Protein AF-A0A1S3ILN7-F1 (afdb_monomer)

Sequence (167 aa):
MTPIIHLKQGLVKQPWRFRKPVEYPQVTGSDHWRRKMRTLFRAFDINSDGYLTIEDVEMSARRSSEFMKLDDENTKIILDQRLTHWRDSISRDSTGWKTSKLSEGQFVENQLVNMNDNHFRESFFDTLCSRFQMMDLNGDGLISPDEHAAIFNIPTEHSKKIFDIIA

Nearest PDB structures (foldseek):
  2scp-assembly1_B  TM=8.272E-01  e=7.719E-05  Hediste diversicolor
  2hq8-assembly1_A  TM=7.968E-01  e=1.226E-04  Renilla muelleri
  4wri-assembly1_A  TM=6.632E-01  e=4.439E-04  Halichondria okadai
  4mn0-assembly1_A  TM=6.246E-01  e=7.817E-04  Beroe abyssicola
  5bpj-assembly1_A  TM=6.356E-01  e=2.687E-03  Beroe abyssicola

pLDDT: mean 83.95, std 14.69, range [32.62, 97.31]

Radius of gyration: 16.8 Å; Cα contacts (8 Å, |Δi|>4): 149; chains: 1; bounding box: 35×36×42 Å

InterPro domains:
  IPR002048 EF-hand domain [PF13202] (38-56)
  IPR002048 EF-hand domain [PF13202] (132-147)
  IPR002048 EF-hand domain [PS50222] (32-67)
  IPR002048 EF-hand domain [PS50222] (123-158)
  IPR011992 EF-hand domain pair [SSF47473] (30-154)
  IPR018247 EF-Hand 1, calcium-binding site [PS00018] (45-57)

Solvent-accessible surface area (backbone atoms only — not comparable to full-atom values): 9850 Å² total; per-residue (Å²): 134,82,86,80,84,79,77,91,71,98,66,82,90,68,80,81,85,70,80,55,60,68,78,49,81,72,74,82,69,46,72,70,55,47,51,54,43,52,54,51,45,57,52,51,23,68,83,65,80,66,43,43,39,66,63,26,50,50,51,49,32,51,53,25,23,64,73,70,66,52,54,74,67,59,36,49,52,49,36,54,52,48,53,47,46,36,68,76,71,57,31,41,46,82,86,66,49,83,45,77,66,36,42,62,70,55,49,47,51,25,49,50,55,47,68,55,32,66,70,47,23,69,47,42,64,60,53,50,52,54,50,50,57,71,40,25,80,86,69,81,83,55,73,49,44,62,39,52,12,37,72,51,74,46,60,47,71,62,33,42,57,54,50,73,73,74,112

Foldseek 3Di:
DDDDDDDDDPDDPPPPPDDFLLPDDADDLPPVLLVVLLLVQVLQPQVPPQKHALVSLLVLLVQLCVLVVHDPVLSVVLSVLSVVCCQPPQQQFCVGDGHRMGGSVRRSNNCSSQSRDPVSSNCVVVVVVSVQCSLPSVNPSDHDLSSVCSNSVHPSVVSVVVVVVVD

Secondary structure (DSSP, 8-state):
-PPPPPP----------PPPGGGSPPP---HHHHHHHHHHHHHH-SS-SSEEEHHHHHHHHHHHHHHHT--HHHHHHHHHHHHHHIIIIISB-TTS-B-SEEEHHHHHHHHHHHHH-HHHHHHHHHHHHHHHHHH-SS-SSS--HHHHHHHHT--HHHHHHHHHHH-

Structure (mmCIF, N/CA/C/O backbone):
data_AF-A0A1S3ILN7-F1
#
_entry.id   AF-A0A1S3ILN7-F1
#
loop_
_atom_site.group_PDB
_atom_site.id
_atom_site.type_symbol
_atom_site.label_atom_id
_atom_site.label_alt_id
_atom_site.label_comp_id
_atom_site.label_asym_id
_atom_site.label_entity_id
_atom_site.label_seq_id
_atom_site.pdbx_PDB_ins_code
_atom_site.Cartn_x
_atom_site.Cartn_y
_atom_site.Cartn_z
_atom_site.occupancy
_atom_site.B_iso_or_equiv
_atom_site.auth_seq_id
_atom_site.auth_comp_id
_atom_site.auth_asym_id
_atom_site.auth_atom_id
_atom_site.pdbx_PDB_model_num
ATOM 1 N N . MET A 1 1 ? 15.858 6.059 9.933 1.00 40.56 1 MET A N 1
ATOM 2 C CA . MET 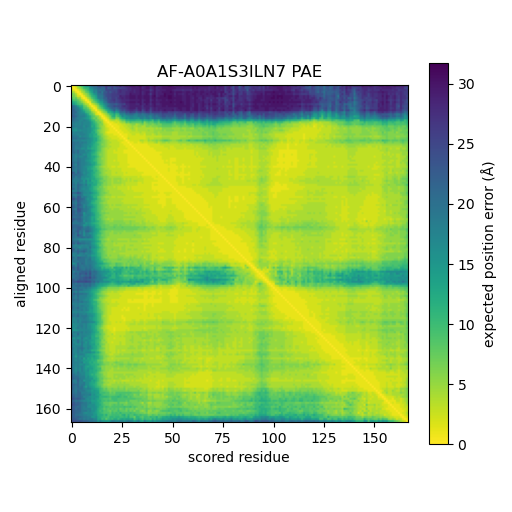A 1 1 ? 14.673 5.325 10.420 1.00 40.56 1 MET A CA 1
ATOM 3 C C . MET A 1 1 ? 14.845 5.086 11.906 1.00 40.56 1 MET A C 1
ATOM 5 O O . MET A 1 1 ? 15.919 4.658 12.312 1.00 40.56 1 MET A O 1
ATOM 9 N N . THR A 1 2 ? 13.843 5.440 12.703 1.00 32.62 2 THR A N 1
ATOM 10 C CA . THR A 1 2 ? 13.821 5.180 14.150 1.00 32.62 2 THR A CA 1
ATOM 11 C C . THR A 1 2 ? 13.593 3.679 14.380 1.00 32.62 2 THR A C 1
ATOM 13 O O . THR A 1 2 ? 12.817 3.093 13.624 1.00 32.62 2 THR A O 1
ATOM 16 N N . PRO A 1 3 ? 14.247 3.028 15.359 1.00 32.66 3 PRO A N 1
ATOM 17 C CA . PRO A 1 3 ? 14.102 1.589 15.558 1.00 32.66 3 PRO A CA 1
ATOM 18 C C . PRO A 1 3 ? 12.682 1.250 16.021 1.00 32.66 3 PRO A C 1
ATOM 20 O O . PRO A 1 3 ? 12.187 1.840 16.981 1.00 32.66 3 PRO A O 1
ATOM 23 N N . ILE A 1 4 ? 12.044 0.289 15.355 1.00 43.94 4 ILE A N 1
ATOM 24 C CA . ILE A 1 4 ? 10.759 -0.270 15.780 1.00 43.94 4 ILE A CA 1
ATOM 25 C C . ILE A 1 4 ? 11.033 -1.259 16.918 1.00 43.94 4 ILE A C 1
ATOM 27 O O . ILE A 1 4 ? 11.826 -2.189 16.777 1.00 43.94 4 ILE A O 1
ATOM 31 N N . ILE A 1 5 ? 10.391 -1.041 18.065 1.00 42.44 5 ILE A N 1
ATOM 32 C CA . ILE A 1 5 ? 10.453 -1.938 19.221 1.00 42.44 5 ILE A CA 1
ATOM 33 C C . ILE A 1 5 ? 9.689 -3.220 18.865 1.00 42.44 5 ILE A C 1
ATOM 35 O O . ILE A 1 5 ? 8.485 -3.184 18.626 1.00 42.44 5 ILE A O 1
ATOM 39 N N . HIS A 1 6 ? 10.383 -4.358 18.829 1.00 39.72 6 HIS A N 1
ATOM 40 C CA . HIS A 1 6 ? 9.759 -5.665 18.624 1.00 39.72 6 HIS A CA 1
ATOM 41 C C . HIS A 1 6 ? 8.975 -6.100 19.872 1.00 39.72 6 HIS A C 1
ATOM 43 O O . HIS A 1 6 ? 9.554 -6.287 20.945 1.00 39.72 6 HIS A O 1
ATOM 49 N N . LEU A 1 7 ? 7.664 -6.314 19.726 1.00 39.75 7 LEU A N 1
ATOM 50 C CA . LEU A 1 7 ? 6.853 -7.007 20.727 1.00 39.75 7 LEU A CA 1
ATOM 51 C C . LEU A 1 7 ? 7.240 -8.495 20.758 1.00 39.75 7 LEU A C 1
ATOM 53 O O . LEU A 1 7 ? 7.434 -9.132 19.723 1.00 39.75 7 LEU A O 1
ATOM 57 N N . LYS A 1 8 ? 7.405 -9.044 21.966 1.00 45.16 8 LYS A N 1
ATOM 58 C CA . LYS A 1 8 ? 7.828 -10.433 22.196 1.00 45.16 8 LYS A CA 1
ATOM 59 C C . LYS A 1 8 ? 6.790 -11.413 21.635 1.00 45.16 8 LYS A C 1
ATOM 61 O O . LYS A 1 8 ? 5.732 -11.572 22.231 1.00 45.16 8 LYS A O 1
ATOM 66 N N . GLN A 1 9 ? 7.129 -12.134 20.569 1.00 44.91 9 GLN A N 1
ATOM 67 C CA . GLN A 1 9 ? 6.353 -13.284 20.098 1.00 44.91 9 GLN A CA 1
ATOM 68 C C . GLN A 1 9 ? 7.017 -14.600 20.524 1.00 44.91 9 GLN A C 1
ATOM 70 O O . GLN A 1 9 ? 8.201 -14.836 20.279 1.00 44.91 9 GLN A O 1
ATOM 75 N N . GLY A 1 10 ? 6.240 -15.468 21.174 1.00 44.91 10 GLY A N 1
ATOM 76 C CA . GLY A 1 10 ? 6.620 -16.831 21.549 1.00 44.91 10 GLY A CA 1
ATOM 77 C C . GLY A 1 10 ? 6.492 -17.812 20.384 1.00 44.91 10 GLY A C 1
ATOM 78 O O . GLY A 1 10 ? 5.739 -18.7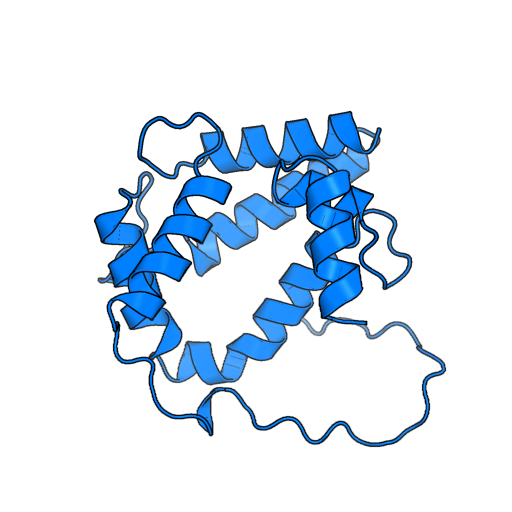74 20.483 1.00 44.91 10 GLY A O 1
ATOM 79 N N . LEU A 1 11 ? 7.209 -17.575 19.284 1.00 47.91 11 LEU A N 1
ATOM 80 C CA . LEU A 1 11 ? 7.274 -18.492 18.143 1.00 47.91 11 LEU A CA 1
ATOM 81 C C . LEU A 1 11 ? 8.680 -19.096 18.027 1.00 47.91 11 LEU A C 1
ATOM 83 O O . LEU A 1 11 ? 9.692 -18.445 18.288 1.00 47.91 11 LEU A O 1
ATOM 87 N N . VAL A 1 12 ? 8.728 -20.390 17.704 1.00 48.31 12 VAL A N 1
ATOM 88 C CA . VAL A 1 12 ? 9.931 -21.236 17.688 1.00 48.31 12 VAL A CA 1
ATOM 89 C C . VAL A 1 12 ? 11.044 -20.598 16.843 1.00 48.31 12 VAL A C 1
ATOM 91 O O . VAL A 1 12 ? 10.821 -20.209 15.701 1.00 48.31 12 VAL A O 1
ATOM 94 N N . LYS A 1 13 ? 12.261 -20.528 17.405 1.00 48.09 13 LYS A N 1
ATOM 95 C CA . LYS A 1 13 ? 13.485 -19.924 16.835 1.00 48.09 13 LYS A CA 1
ATOM 96 C C . LYS A 1 13 ? 14.070 -20.689 15.630 1.00 48.09 13 LYS A C 1
ATOM 98 O O . LYS A 1 13 ? 15.265 -20.975 15.602 1.00 48.09 13 LYS A O 1
ATOM 103 N N . GLN A 1 14 ? 13.268 -21.053 14.638 1.00 49.59 14 GLN A N 1
ATOM 104 C CA . GLN A 1 14 ? 13.811 -21.389 13.321 1.00 49.59 14 GLN A CA 1
ATOM 105 C C . GLN A 1 14 ? 14.071 -20.056 12.603 1.00 49.59 14 GLN A C 1
ATOM 107 O O . GLN A 1 14 ? 13.124 -19.296 12.405 1.00 49.59 14 GLN A O 1
ATOM 112 N N . PRO A 1 15 ? 15.322 -19.704 12.257 1.00 51.22 15 PRO A N 1
ATOM 113 C CA . PRO A 1 15 ? 15.567 -18.504 11.474 1.00 51.22 15 PRO A CA 1
ATOM 114 C C . PRO A 1 15 ? 14.909 -18.695 10.109 1.00 51.22 15 PRO A C 1
ATOM 116 O O . PRO A 1 15 ? 15.310 -19.565 9.334 1.00 51.22 15 PRO A O 1
ATOM 119 N N . TRP A 1 16 ? 13.880 -17.900 9.832 1.00 53.50 16 TRP A N 1
ATOM 120 C CA . TRP A 1 16 ? 13.221 -17.882 8.537 1.00 53.50 16 TRP A CA 1
ATOM 121 C C . TRP A 1 16 ? 14.253 -17.568 7.449 1.00 53.50 16 TRP A C 1
ATOM 123 O O . TRP A 1 16 ? 14.793 -16.465 7.387 1.00 53.50 16 TRP A O 1
ATOM 133 N N . ARG A 1 17 ? 14.565 -18.550 6.597 1.00 63.31 17 ARG A N 1
ATOM 134 C CA . ARG A 1 17 ? 15.479 -18.376 5.459 1.00 63.31 17 ARG A CA 1
ATOM 135 C C . ARG A 1 17 ? 14.697 -17.908 4.237 1.00 63.31 17 ARG A C 1
ATOM 137 O O . ARG A 1 17 ? 14.566 -18.641 3.259 1.00 63.31 17 ARG A O 1
ATOM 144 N N . PHE A 1 18 ? 14.153 -16.698 4.300 1.00 70.50 18 PHE A N 1
ATOM 145 C CA . PHE A 1 18 ? 13.621 -16.053 3.106 1.00 70.50 18 PHE A CA 1
ATOM 146 C C . PHE A 1 18 ? 14.779 -15.485 2.288 1.00 70.50 18 PHE A C 1
ATOM 148 O O . PHE A 1 18 ? 15.651 -14.812 2.834 1.00 70.50 18 PHE A O 1
ATOM 155 N N . ARG A 1 19 ? 14.782 -15.744 0.976 1.00 81.12 19 ARG A N 1
ATOM 156 C CA . ARG A 1 19 ? 15.611 -14.957 0.057 1.00 81.12 19 ARG A CA 1
ATOM 157 C C . ARG A 1 19 ? 15.132 -13.512 0.116 1.00 81.12 19 ARG A C 1
ATOM 159 O O . ARG A 1 19 ? 13.925 -13.262 0.040 1.00 81.12 19 ARG A O 1
ATOM 166 N N . LYS A 1 20 ? 16.060 -12.575 0.235 1.00 81.06 20 LYS A N 1
ATOM 167 C CA . LYS A 1 20 ? 15.777 -11.151 0.141 1.00 81.06 20 LYS A CA 1
ATOM 168 C C . LYS A 1 20 ? 15.277 -10.813 -1.264 1.00 81.06 20 LYS A C 1
ATOM 170 O O . LYS A 1 20 ? 15.698 -11.449 -2.232 1.00 81.06 20 LYS A O 1
ATOM 175 N N . PRO A 1 21 ? 14.433 -9.784 -1.416 1.00 86.19 21 PRO A N 1
ATOM 176 C CA . PRO A 1 21 ? 13.925 -9.374 -2.722 1.00 86.19 21 PRO A CA 1
ATOM 177 C C . PRO A 1 21 ? 15.038 -9.106 -3.743 1.00 86.19 21 PRO A C 1
ATOM 179 O O . PRO A 1 21 ? 14.888 -9.497 -4.897 1.00 86.19 21 PRO A O 1
ATOM 182 N N . VAL A 1 22 ? 16.183 -8.554 -3.311 1.00 89.19 22 VAL A N 1
ATOM 183 C CA . VAL A 1 22 ? 17.381 -8.350 -4.151 1.00 89.19 22 VAL A CA 1
ATOM 184 C C . VAL A 1 22 ? 17.937 -9.629 -4.786 1.00 89.19 22 VAL A C 1
ATOM 186 O O . VAL A 1 22 ? 18.498 -9.547 -5.875 1.00 89.19 22 VAL A O 1
ATOM 189 N N . GLU A 1 23 ? 17.738 -10.798 -4.170 1.00 89.25 23 GLU A N 1
ATOM 190 C CA . GLU A 1 23 ? 18.239 -12.097 -4.649 1.00 89.25 23 GLU A CA 1
ATOM 191 C C . GLU A 1 23 ? 17.357 -12.729 -5.743 1.00 89.25 23 GLU A C 1
ATOM 193 O O . GLU A 1 23 ? 17.743 -13.724 -6.360 1.00 89.25 23 GLU A O 1
ATOM 198 N N . TYR A 1 24 ? 16.160 -12.188 -5.988 1.00 90.19 24 TYR A N 1
ATOM 199 C CA . TYR A 1 24 ? 15.292 -12.625 -7.084 1.00 90.19 24 TYR A CA 1
ATOM 200 C C . TYR A 1 24 ? 15.591 -11.854 -8.376 1.00 90.19 24 TYR A C 1
ATOM 202 O O . TYR A 1 24 ? 16.082 -10.731 -8.312 1.00 90.19 24 TYR A O 1
ATOM 210 N N . PRO A 1 25 ? 15.248 -12.379 -9.565 1.00 93.00 25 PRO A N 1
ATOM 211 C CA . PRO A 1 25 ? 15.315 -11.597 -10.795 1.00 93.00 25 PRO A CA 1
ATOM 212 C C . PRO A 1 25 ? 14.487 -10.306 -10.714 1.00 93.00 25 PRO A C 1
ATOM 214 O O . PRO A 1 25 ? 13.496 -10.221 -9.982 1.00 93.00 25 PRO A O 1
ATOM 217 N N . GLN A 1 26 ? 14.885 -9.306 -11.495 1.00 93.88 26 GLN A N 1
ATOM 218 C CA . GLN A 1 26 ? 14.081 -8.106 -11.709 1.00 93.88 26 GLN A CA 1
ATOM 219 C C . GLN A 1 26 ? 12.739 -8.461 -12.366 1.00 93.88 26 GLN A C 1
ATOM 221 O O . GLN A 1 26 ? 12.637 -9.402 -13.160 1.00 93.88 26 GLN A O 1
ATOM 226 N N . VAL A 1 27 ? 11.696 -7.706 -12.030 1.00 93.56 27 VAL A N 1
ATOM 227 C CA . VAL A 1 27 ? 10.391 -7.839 -12.679 1.00 93.56 27 VAL A CA 1
ATOM 228 C C . VAL A 1 27 ? 10.468 -7.265 -14.093 1.00 93.56 27 VAL A C 1
ATOM 230 O O . VAL A 1 27 ? 11.032 -6.202 -14.325 1.00 93.56 27 VAL A O 1
ATOM 233 N N . THR A 1 28 ? 9.898 -7.975 -15.063 1.00 93.25 28 THR A N 1
ATOM 234 C CA . THR A 1 28 ? 10.053 -7.647 -16.492 1.00 93.25 28 THR A CA 1
ATOM 235 C C . THR A 1 28 ? 8.942 -6.763 -17.050 1.00 93.25 28 THR A C 1
ATOM 237 O O . THR A 1 28 ? 8.985 -6.385 -18.217 1.00 93.25 28 THR A O 1
ATOM 240 N N . GLY A 1 29 ? 7.903 -6.483 -16.260 1.00 94.56 29 GLY A N 1
ATOM 241 C CA . GLY A 1 29 ? 6.718 -5.788 -16.754 1.00 94.56 29 GLY A CA 1
ATOM 242 C C . GLY A 1 29 ? 5.896 -6.615 -17.747 1.00 94.56 29 GLY A C 1
ATOM 243 O O . GLY A 1 29 ? 5.232 -6.040 -18.598 1.00 94.56 29 GLY A O 1
ATOM 244 N N . SER A 1 30 ? 5.930 -7.952 -17.677 1.00 96.75 30 SER A N 1
ATOM 245 C CA . SER A 1 30 ? 5.105 -8.818 -18.537 1.00 96.75 30 SER A CA 1
ATOM 246 C C . SER A 1 30 ? 3.610 -8.478 -18.459 1.00 96.75 30 SER A C 1
ATOM 248 O O . SER A 1 30 ? 3.140 -7.902 -17.476 1.00 96.75 30 SER A O 1
ATOM 250 N N . ASP A 1 31 ? 2.819 -8.887 -19.452 1.00 97.25 31 ASP A N 1
ATOM 251 C CA . A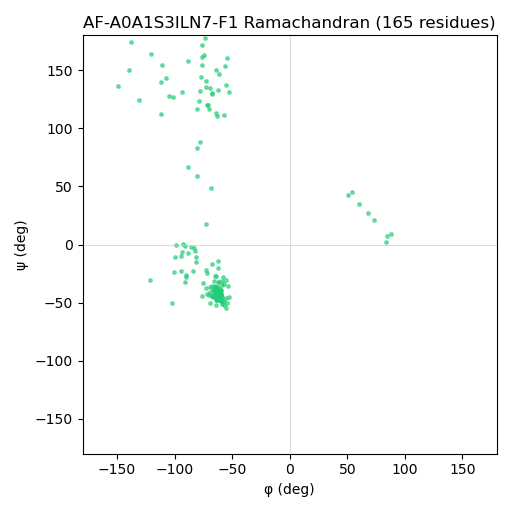SP A 1 31 ? 1.378 -8.586 -19.472 1.00 97.25 31 ASP A CA 1
ATOM 252 C C . ASP A 1 31 ? 0.631 -9.135 -18.254 1.00 97.25 31 ASP A C 1
ATOM 254 O O . ASP A 1 31 ? -0.274 -8.482 -17.725 1.00 97.25 31 ASP A O 1
ATOM 258 N N . HIS A 1 32 ? 1.056 -10.299 -17.754 1.00 96.00 32 HIS A N 1
ATOM 259 C CA . HIS A 1 32 ? 0.549 -10.860 -16.503 1.00 96.00 32 HIS A CA 1
ATOM 260 C C . HIS A 1 32 ? 0.885 -9.973 -15.302 1.00 96.00 32 HIS A C 1
ATOM 262 O O . HIS A 1 32 ? 0.017 -9.693 -14.476 1.00 96.00 32 HIS A O 1
ATOM 268 N N . TRP A 1 33 ? 2.124 -9.483 -15.215 1.00 96.12 33 TRP A N 1
ATOM 269 C CA . TRP A 1 33 ? 2.534 -8.566 -14.152 1.00 96.12 33 TRP A CA 1
ATOM 270 C C . TRP A 1 33 ? 1.765 -7.238 -14.230 1.00 96.12 33 TRP A C 1
ATOM 272 O O . TRP A 1 33 ? 1.189 -6.807 -13.231 1.00 96.12 33 TRP A O 1
ATOM 282 N N . ARG A 1 34 ? 1.637 -6.645 -15.426 1.00 97.19 34 ARG A N 1
ATOM 283 C CA . ARG A 1 34 ? 0.853 -5.414 -15.637 1.00 97.19 34 ARG A CA 1
ATOM 284 C C . ARG A 1 34 ? -0.609 -5.613 -15.256 1.00 97.19 34 ARG A C 1
ATOM 286 O O . ARG A 1 34 ? -1.209 -4.734 -14.649 1.00 97.19 34 ARG A O 1
ATOM 293 N N . ARG A 1 35 ? -1.192 -6.779 -15.564 1.00 97.31 35 ARG A N 1
ATOM 294 C CA . ARG A 1 35 ? -2.557 -7.121 -15.136 1.00 97.31 35 ARG A CA 1
ATOM 295 C C . ARG A 1 35 ? -2.688 -7.108 -13.611 1.00 97.31 35 ARG A C 1
ATOM 297 O O . ARG A 1 35 ? -3.655 -6.532 -13.128 1.00 97.31 35 ARG A O 1
ATOM 304 N N . LYS A 1 36 ? -1.722 -7.661 -12.866 1.00 95.12 36 LYS A N 1
ATOM 305 C CA . LYS A 1 36 ? -1.719 -7.603 -11.392 1.00 95.12 36 LYS A CA 1
ATOM 306 C C . LYS A 1 36 ? -1.629 -6.16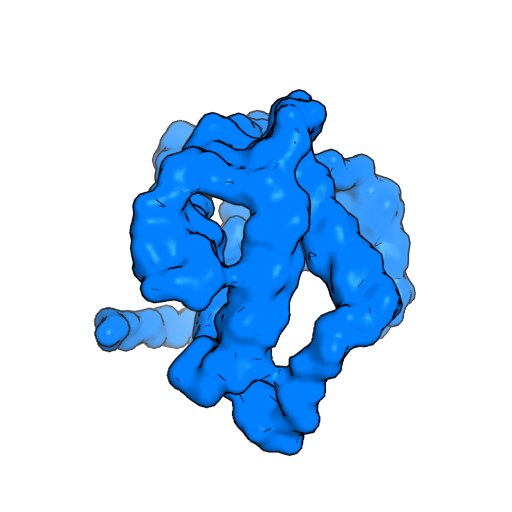8 -10.869 1.00 95.12 36 LYS A C 1
ATOM 308 O O . LYS A 1 36 ? -2.372 -5.817 -9.959 1.00 95.12 36 LYS A O 1
ATOM 313 N N . MET A 1 37 ? -0.776 -5.333 -11.464 1.00 95.75 37 MET A N 1
ATOM 314 C CA . MET A 1 37 ? -0.657 -3.929 -11.054 1.00 95.75 37 MET A CA 1
ATOM 315 C C . MET A 1 37 ? -1.929 -3.125 -11.334 1.00 95.75 37 MET A C 1
ATOM 317 O O . MET A 1 37 ? -2.340 -2.339 -10.490 1.00 95.75 37 MET A O 1
ATOM 321 N N . ARG A 1 38 ? -2.611 -3.369 -12.460 1.00 96.50 38 ARG A N 1
ATOM 322 C CA . ARG A 1 38 ? -3.924 -2.758 -12.735 1.00 96.50 38 ARG A CA 1
ATOM 323 C C . ARG A 1 38 ? -4.997 -3.204 -11.743 1.00 96.50 38 ARG A C 1
ATOM 325 O O . ARG A 1 38 ? -5.816 -2.393 -11.330 1.00 96.50 38 ARG A O 1
ATOM 332 N N . THR A 1 39 ? -4.992 -4.473 -11.330 1.00 94.31 39 THR A N 1
ATOM 333 C CA . THR A 1 39 ? -5.880 -4.939 -10.252 1.00 94.31 39 THR A CA 1
ATOM 334 C C . THR A 1 39 ? -5.609 -4.183 -8.951 1.00 94.31 39 THR A C 1
ATOM 336 O O . THR A 1 39 ? -6.556 -3.759 -8.299 1.00 94.31 39 THR A O 1
ATOM 339 N N . LEU A 1 40 ? -4.337 -3.975 -8.598 1.00 91.88 40 LEU A N 1
ATOM 340 C CA . LEU A 1 40 ? -3.967 -3.212 -7.406 1.00 91.88 40 LEU A CA 1
ATOM 341 C C . LEU A 1 40 ? -4.389 -1.740 -7.508 1.00 91.88 40 LEU A C 1
ATOM 343 O O . LEU A 1 40 ? -4.940 -1.212 -6.552 1.00 91.88 40 LEU A O 1
ATOM 347 N N . PHE A 1 41 ? -4.191 -1.107 -8.668 1.00 94.25 41 PHE A N 1
ATOM 348 C CA . PHE A 1 41 ? -4.646 0.262 -8.921 1.00 94.25 41 PHE A CA 1
ATOM 349 C C . PHE A 1 41 ? -6.146 0.411 -8.658 1.00 94.25 41 PHE A C 1
ATOM 351 O O . PHE A 1 41 ? -6.552 1.270 -7.890 1.00 94.25 41 PHE A O 1
ATOM 358 N N . ARG A 1 42 ? -6.967 -0.479 -9.223 1.00 93.75 42 ARG A N 1
ATOM 359 C CA . ARG A 1 42 ? -8.431 -0.438 -9.059 1.00 93.75 42 ARG A CA 1
ATOM 360 C C . ARG A 1 42 ? -8.885 -0.678 -7.625 1.00 93.75 42 ARG A C 1
ATOM 362 O O . ARG A 1 42 ? -9.949 -0.215 -7.249 1.00 93.75 42 ARG A O 1
ATOM 369 N N . ALA A 1 43 ? -8.102 -1.412 -6.838 1.00 90.06 43 ALA A N 1
ATOM 370 C CA . ALA A 1 43 ? -8.373 -1.569 -5.413 1.00 90.06 43 ALA A CA 1
ATOM 371 C C . ALA A 1 43 ? -8.072 -0.284 -4.619 1.00 90.06 43 ALA A C 1
ATOM 373 O O . ALA A 1 43 ? -8.618 -0.096 -3.537 1.00 90.06 43 ALA A O 1
ATOM 374 N N . PHE A 1 44 ? -7.195 0.581 -5.135 1.00 90.81 44 PHE A N 1
ATOM 375 C CA . PHE A 1 44 ? -6.831 1.855 -4.517 1.00 90.81 44 PHE A CA 1
ATOM 376 C C . PHE A 1 44 ? -7.635 3.049 -5.041 1.00 90.81 44 PHE A C 1
ATOM 378 O O . PHE A 1 44 ? -7.725 4.039 -4.330 1.00 90.81 44 PHE A O 1
ATOM 385 N N . ASP A 1 45 ? -8.202 2.968 -6.244 1.00 94.31 45 ASP A N 1
ATOM 386 C CA . ASP A 1 45 ? -9.079 3.980 -6.848 1.00 94.31 45 ASP A CA 1
ATOM 387 C C . ASP A 1 45 ? -10.505 3.827 -6.283 1.00 94.31 45 ASP A C 1
ATOM 389 O O . ASP A 1 45 ? -11.359 3.116 -6.825 1.00 94.31 45 ASP A O 1
ATOM 393 N N . ILE A 1 46 ? -10.730 4.419 -5.107 1.00 93.25 46 ILE A N 1
ATOM 394 C CA . ILE A 1 46 ? -11.899 4.153 -4.257 1.00 93.25 46 ILE A CA 1
ATOM 395 C C . ILE A 1 46 ? -13.167 4.811 -4.807 1.00 93.25 46 ILE A C 1
ATOM 397 O O . ILE A 1 46 ? -14.265 4.263 -4.620 1.00 93.25 46 ILE A O 1
ATOM 401 N N . ASN A 1 47 ? -13.032 5.977 -5.443 1.00 94.31 47 ASN A N 1
ATOM 402 C CA . ASN A 1 47 ? -14.134 6.651 -6.133 1.00 94.31 47 ASN A CA 1
ATOM 403 C C . ASN A 1 47 ? -14.284 6.212 -7.599 1.00 94.31 47 ASN A C 1
ATOM 405 O O . ASN A 1 47 ? -15.294 6.552 -8.216 1.00 94.31 47 ASN A O 1
ATOM 409 N N . SER A 1 48 ? -13.349 5.408 -8.122 1.00 94.75 48 SER A N 1
ATOM 410 C CA . SER A 1 48 ? -13.360 4.905 -9.499 1.00 94.75 48 SER A CA 1
ATOM 411 C C . SER A 1 48 ? -13.331 6.025 -10.545 1.00 94.75 48 SER A C 1
ATOM 413 O O . SER A 1 48 ? -13.950 5.898 -11.608 1.00 94.75 48 SER A O 1
ATOM 415 N N . ASP A 1 49 ? -12.631 7.127 -10.255 1.00 96.31 49 ASP A N 1
ATOM 416 C CA . ASP A 1 49 ? -12.484 8.257 -11.180 1.00 96.31 49 ASP A CA 1
ATOM 417 C C . ASP A 1 49 ? -11.365 8.042 -12.222 1.00 96.31 49 ASP A C 1
ATOM 419 O O . ASP A 1 49 ? -11.191 8.857 -13.138 1.00 96.31 49 ASP A O 1
ATOM 423 N N . GLY A 1 50 ? -10.640 6.921 -12.124 1.00 96.12 50 GLY A N 1
ATOM 424 C CA . GLY A 1 50 ? -9.533 6.557 -13.005 1.00 96.12 50 GLY A CA 1
ATOM 425 C C . GLY A 1 50 ? -8.181 7.099 -12.546 1.00 96.12 50 GLY A C 1
ATOM 426 O O . GLY A 1 50 ? -7.198 6.998 -13.297 1.00 96.12 50 GLY A O 1
ATOM 427 N N . TYR A 1 51 ? -8.105 7.664 -11.341 1.00 95.69 51 TYR A N 1
ATOM 428 C CA . TYR A 1 51 ? -6.896 8.230 -10.775 1.00 95.69 51 TYR A CA 1
ATOM 429 C C . TYR A 1 51 ? -6.750 7.917 -9.286 1.00 95.69 51 TYR A C 1
ATOM 431 O O . TYR A 1 51 ? -7.713 7.827 -8.550 1.00 95.69 51 TYR A O 1
ATOM 439 N N . LEU A 1 52 ? -5.506 7.815 -8.820 1.00 94.88 52 LEU A N 1
ATOM 440 C CA . LEU A 1 52 ? -5.217 7.803 -7.389 1.00 94.88 52 LEU A CA 1
ATOM 441 C C . LEU A 1 52 ? -4.911 9.213 -6.916 1.00 94.88 52 LEU A C 1
ATOM 443 O O . LEU A 1 52 ? -4.065 9.905 -7.499 1.00 94.88 52 LEU A O 1
ATOM 447 N N . THR A 1 53 ? -5.564 9.599 -5.830 1.00 94.75 53 THR A N 1
ATOM 448 C CA . THR A 1 53 ? -5.411 10.893 -5.171 1.00 94.75 53 THR A CA 1
ATOM 449 C C . THR A 1 53 ? -5.368 10.736 -3.650 1.00 94.75 53 THR A C 1
ATOM 451 O O . THR A 1 53 ? -5.572 9.655 -3.096 1.00 94.75 53 THR A O 1
ATOM 454 N N . ILE A 1 54 ? -5.120 11.841 -2.943 1.00 93.44 54 ILE A N 1
ATOM 455 C CA . ILE A 1 54 ? -5.250 11.871 -1.480 1.00 93.44 54 ILE A CA 1
ATOM 456 C C . ILE A 1 54 ? -6.697 11.624 -1.023 1.00 93.44 54 ILE A C 1
ATOM 458 O O . ILE A 1 54 ? -6.906 11.085 0.059 1.00 93.44 54 ILE A O 1
ATOM 462 N N . GLU A 1 55 ? -7.691 11.959 -1.850 1.00 94.94 55 GLU A N 1
ATOM 463 C CA . GLU A 1 55 ? -9.099 11.724 -1.532 1.00 94.94 55 GLU A CA 1
ATOM 464 C C . GLU A 1 55 ? -9.383 10.225 -1.401 1.00 94.94 55 GLU A C 1
ATOM 466 O O . GLU A 1 55 ? -10.052 9.812 -0.455 1.00 94.94 55 GLU A O 1
ATOM 471 N N . ASP A 1 56 ? -8.804 9.395 -2.274 1.00 94.75 56 ASP A N 1
ATOM 472 C CA . ASP A 1 56 ? -8.909 7.933 -2.194 1.00 94.75 56 ASP A CA 1
ATOM 473 C C . ASP A 1 56 ? -8.338 7.388 -0.892 1.00 94.75 56 ASP A C 1
ATOM 475 O O . ASP A 1 56 ? -8.937 6.520 -0.258 1.00 94.75 56 ASP A O 1
ATOM 479 N N . VAL A 1 57 ? -7.203 7.939 -0.455 1.00 92.31 57 VAL A N 1
ATOM 480 C CA . VAL A 1 57 ? -6.556 7.575 0.809 1.00 92.31 57 VAL A CA 1
ATOM 481 C C . VAL A 1 57 ? -7.478 7.872 1.989 1.00 92.31 57 VAL A C 1
ATOM 483 O O . VAL A 1 57 ? -7.688 7.014 2.852 1.00 92.31 57 VAL A O 1
ATOM 486 N N . GLU A 1 58 ? -8.065 9.065 2.009 1.00 93.94 58 GLU A N 1
ATOM 487 C CA . GLU A 1 58 ? -8.989 9.471 3.061 1.00 93.94 58 GLU A CA 1
ATOM 488 C C . GLU A 1 58 ? -10.298 8.669 3.041 1.00 93.94 58 GLU A C 1
ATOM 490 O O . GLU A 1 58 ? -10.767 8.223 4.090 1.00 93.94 58 GLU A O 1
ATOM 495 N N . MET A 1 59 ? -10.890 8.460 1.860 1.00 93.94 59 MET A N 1
ATOM 496 C CA . MET A 1 59 ? -12.097 7.645 1.695 1.00 93.94 59 MET A CA 1
ATOM 497 C C . MET A 1 59 ? -11.855 6.209 2.143 1.00 93.94 59 MET A C 1
ATOM 499 O O . MET A 1 59 ? -12.692 5.633 2.835 1.00 93.94 59 MET A O 1
ATOM 503 N N . SER A 1 60 ? -10.702 5.647 1.779 1.00 92.44 60 SER A N 1
ATOM 504 C CA . SER A 1 60 ? -10.285 4.317 2.201 1.00 92.44 60 SER A CA 1
ATOM 505 C C . SER A 1 60 ? -10.222 4.242 3.732 1.00 92.44 60 SER A C 1
ATOM 507 O O . SER A 1 60 ? -10.799 3.324 4.314 1.00 92.44 60 SER A O 1
ATOM 509 N N . ALA A 1 61 ? -9.559 5.199 4.398 1.00 92.06 61 ALA A N 1
ATOM 510 C CA . ALA A 1 61 ? -9.418 5.204 5.859 1.00 92.06 61 ALA A CA 1
ATOM 511 C C . ALA A 1 61 ? -10.777 5.298 6.570 1.00 92.06 61 ALA A C 1
ATOM 513 O O . ALA A 1 61 ? -11.049 4.511 7.479 1.00 92.06 61 ALA A O 1
ATOM 514 N N . ARG A 1 62 ? -11.649 6.206 6.106 1.00 92.25 62 ARG A N 1
ATOM 515 C CA . ARG A 1 62 ? -13.014 6.374 6.630 1.00 92.25 62 ARG A CA 1
ATOM 516 C C . ARG A 1 62 ? -13.831 5.088 6.498 1.00 92.25 62 ARG A C 1
ATOM 518 O O . ARG A 1 62 ? -14.339 4.594 7.497 1.00 92.25 62 ARG A O 1
ATOM 525 N N . ARG A 1 63 ? -13.875 4.488 5.300 1.00 91.94 63 ARG A N 1
ATOM 526 C CA . ARG A 1 63 ? -14.622 3.239 5.056 1.00 91.94 63 ARG A CA 1
ATOM 527 C C . ARG A 1 63 ? -14.131 2.084 5.926 1.00 91.94 63 ARG A C 1
ATOM 529 O O . ARG A 1 63 ? -14.950 1.357 6.479 1.00 91.94 63 ARG A O 1
ATOM 536 N N . SER A 1 64 ? -12.813 1.906 6.056 1.00 91.50 64 SER A N 1
ATOM 537 C CA . SER A 1 64 ? -12.268 0.839 6.903 1.00 91.50 64 SER A CA 1
ATOM 538 C C . SER A 1 64 ? -12.622 1.049 8.376 1.00 91.50 64 SER A C 1
ATOM 540 O O . SER A 1 64 ? -12.977 0.084 9.045 1.00 91.50 64 SER A O 1
ATOM 542 N N . SER A 1 65 ? -12.558 2.291 8.867 1.00 92.25 65 SER A N 1
ATOM 543 C CA . SER A 1 65 ? -12.952 2.620 10.239 1.00 92.25 65 SER A CA 1
ATOM 544 C C . SER A 1 65 ? -14.434 2.342 10.493 1.00 92.25 65 SER A C 1
ATOM 546 O O . SER A 1 65 ? -14.766 1.645 11.451 1.00 92.25 65 SER A O 1
ATOM 548 N N . GLU A 1 66 ? -15.318 2.793 9.600 1.00 92.81 66 GLU A N 1
ATOM 549 C CA . GLU A 1 66 ? -16.763 2.560 9.706 1.00 92.81 66 GLU A CA 1
ATOM 550 C C . GLU A 1 66 ? -17.098 1.063 9.696 1.00 92.81 66 GLU A C 1
ATOM 552 O O . GLU A 1 66 ? -17.886 0.592 10.519 1.00 92.81 66 GLU A O 1
ATOM 557 N N . PHE A 1 67 ? -16.470 0.301 8.794 1.00 92.38 67 PHE A N 1
ATOM 558 C CA . PHE A 1 67 ? -16.674 -1.143 8.682 1.00 92.38 67 PHE A CA 1
ATOM 559 C C . PHE A 1 67 ? -16.221 -1.887 9.945 1.00 92.38 67 PHE A C 1
ATOM 561 O O . PHE A 1 67 ? -16.947 -2.742 10.454 1.00 92.38 67 PHE A O 1
ATOM 568 N N . MET A 1 68 ? -15.051 -1.525 10.477 1.00 92.06 68 MET A N 1
ATOM 569 C CA . MET A 1 68 ? -14.469 -2.148 11.671 1.00 92.06 68 MET A CA 1
ATOM 570 C C . MET A 1 68 ? -14.973 -1.542 12.987 1.00 92.06 68 MET A C 1
ATOM 572 O O . MET A 1 68 ? -14.620 -2.035 14.057 1.00 92.06 68 MET A O 1
ATOM 576 N N . LYS A 1 69 ? -15.825 -0.509 12.920 1.00 92.88 69 LYS A N 1
ATOM 577 C CA . LYS A 1 69 ? -16.379 0.231 14.066 1.00 92.88 69 LYS A CA 1
ATOM 578 C C . LYS A 1 69 ? -15.295 0.771 15.002 1.00 92.88 69 LYS A C 1
ATOM 580 O O . LYS A 1 69 ? -15.392 0.626 16.221 1.00 92.88 69 LYS A O 1
ATOM 585 N N . LEU A 1 70 ? -14.257 1.361 14.419 1.00 91.06 70 LEU A N 1
ATOM 586 C CA . LEU A 1 70 ? -13.153 1.939 15.177 1.00 91.06 70 LEU A CA 1
ATOM 587 C C . LEU A 1 70 ? -13.562 3.277 15.798 1.00 91.06 70 LEU A C 1
ATOM 589 O O . LEU A 1 70 ? -14.445 3.969 15.295 1.00 91.06 70 LEU A O 1
ATOM 593 N N . ASP A 1 71 ? -12.905 3.644 16.894 1.00 91.62 71 ASP A N 1
ATOM 594 C CA . ASP A 1 71 ? -13.052 4.971 17.489 1.00 91.62 71 ASP A CA 1
ATOM 595 C C . ASP A 1 71 ? -12.281 6.046 16.699 1.00 91.62 71 ASP A C 1
ATOM 597 O O . ASP A 1 71 ? -11.515 5.764 15.768 1.00 91.62 71 ASP A O 1
ATOM 601 N N . ASP A 1 72 ? -12.488 7.309 17.069 1.00 91.06 72 ASP A N 1
ATOM 602 C CA . ASP A 1 72 ? -11.873 8.458 16.396 1.00 91.06 72 ASP A CA 1
ATOM 603 C C . ASP A 1 72 ? -10.336 8.441 16.478 1.00 91.06 72 ASP A C 1
ATOM 605 O O . ASP A 1 72 ? -9.656 8.883 15.546 1.00 91.06 72 ASP A O 1
ATOM 609 N N . GLU A 1 73 ? -9.772 7.915 17.570 1.00 91.25 73 GLU A N 1
ATOM 610 C CA . GLU A 1 73 ? -8.323 7.834 17.769 1.00 91.25 73 GLU A CA 1
ATOM 611 C C . GLU A 1 73 ? -7.694 6.822 16.804 1.00 91.25 73 GLU A C 1
ATOM 613 O O . GLU A 1 73 ? -6.782 7.167 16.047 1.00 91.25 73 GLU A O 1
ATOM 618 N N . ASN A 1 74 ? -8.239 5.607 16.745 1.00 87.38 74 ASN A N 1
ATOM 619 C CA . ASN A 1 74 ? -7.800 4.566 15.818 1.00 87.38 74 ASN A CA 1
ATOM 620 C C . ASN A 1 74 ? -8.049 4.962 14.356 1.00 87.38 74 ASN A C 1
ATOM 622 O O . ASN A 1 74 ? -7.209 4.715 13.488 1.00 87.38 74 ASN A O 1
ATOM 626 N N . THR A 1 75 ? -9.153 5.661 14.079 1.00 89.94 75 THR A N 1
ATOM 627 C CA . THR A 1 75 ? -9.436 6.222 12.747 1.00 89.94 75 THR A CA 1
ATOM 628 C C . THR A 1 75 ? -8.343 7.189 12.304 1.00 89.94 75 THR A C 1
ATOM 630 O O . THR A 1 75 ? -7.860 7.113 11.169 1.00 89.94 75 THR A O 1
ATOM 633 N N . LYS A 1 76 ? -7.914 8.084 13.201 1.00 91.06 76 LYS A N 1
ATOM 634 C CA . LYS A 1 76 ? -6.835 9.036 12.928 1.00 91.06 76 LYS A CA 1
ATOM 635 C C . LYS A 1 76 ? -5.502 8.327 12.690 1.00 91.06 76 LYS A C 1
ATOM 637 O O . LYS A 1 76 ? -4.799 8.680 11.746 1.00 91.06 76 LYS A O 1
ATOM 642 N N . ILE A 1 77 ? -5.180 7.309 13.491 1.00 89.56 77 ILE A N 1
ATOM 643 C CA . ILE A 1 77 ? -3.952 6.514 13.329 1.00 89.56 77 ILE A CA 1
ATOM 644 C C . ILE A 1 77 ? -3.904 5.866 11.940 1.00 89.56 77 ILE A C 1
ATOM 646 O O . ILE A 1 77 ? -2.897 5.986 11.241 1.00 89.56 77 ILE A O 1
ATOM 650 N N . ILE A 1 78 ? -4.996 5.234 11.503 1.00 89.00 78 ILE A N 1
ATOM 651 C CA . ILE A 1 78 ? -5.074 4.597 10.179 1.00 89.00 78 ILE A CA 1
ATOM 652 C C . ILE A 1 78 ? -4.919 5.626 9.063 1.00 89.00 78 ILE A 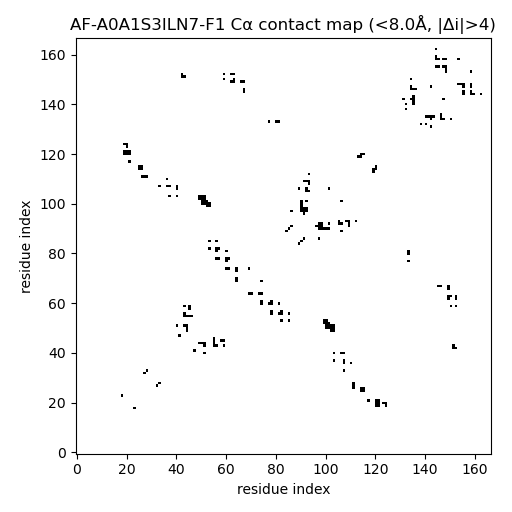C 1
ATOM 654 O O . ILE A 1 78 ? -4.205 5.378 8.087 1.00 89.00 78 ILE A O 1
ATOM 658 N N . LEU A 1 79 ? -5.572 6.783 9.190 1.00 91.25 79 LEU A N 1
ATOM 659 C CA . LEU A 1 79 ? -5.438 7.858 8.215 1.00 91.25 79 LEU A CA 1
ATOM 660 C C . LEU A 1 79 ? -3.979 8.328 8.109 1.00 91.25 79 LEU A C 1
ATOM 662 O O . LEU A 1 79 ? -3.438 8.384 7.005 1.00 91.25 79 LEU A O 1
ATOM 666 N N . ASP A 1 80 ? -3.320 8.595 9.237 1.00 90.81 80 ASP A N 1
ATOM 667 C CA . ASP A 1 80 ? -1.923 9.043 9.276 1.00 90.81 80 ASP A CA 1
ATOM 668 C C . ASP A 1 80 ? -0.964 7.996 8.676 1.00 90.81 80 ASP A C 1
ATOM 670 O O . ASP A 1 80 ? -0.048 8.340 7.915 1.00 90.81 80 ASP A O 1
ATOM 674 N N . GLN A 1 81 ? -1.195 6.707 8.948 1.00 87.31 81 GLN A N 1
ATOM 675 C CA . GLN A 1 81 ? -0.432 5.606 8.351 1.00 87.31 81 GLN A CA 1
ATOM 676 C C . GLN A 1 81 ? -0.602 5.557 6.826 1.00 87.31 81 GLN A C 1
ATOM 678 O O . GLN A 1 81 ? 0.390 5.494 6.091 1.00 87.31 81 GLN A O 1
ATOM 683 N N . ARG A 1 82 ? -1.838 5.649 6.319 1.00 89.06 82 ARG A N 1
ATOM 684 C CA . ARG A 1 82 ? -2.095 5.604 4.870 1.00 89.06 82 ARG A CA 1
ATOM 685 C C . ARG A 1 82 ? -1.584 6.851 4.151 1.00 89.06 82 ARG A C 1
ATOM 687 O O . ARG A 1 82 ? -1.043 6.733 3.053 1.00 89.06 82 ARG A O 1
ATOM 694 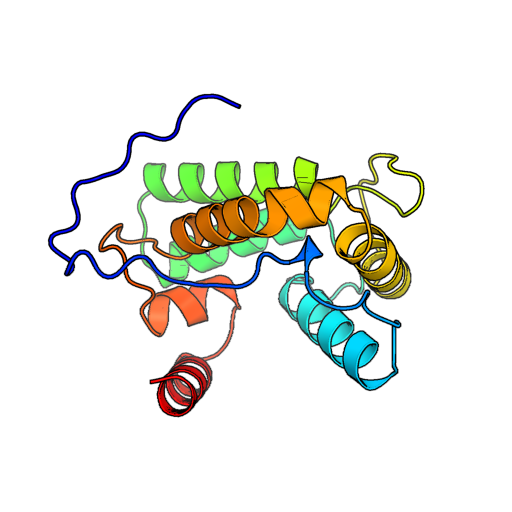N N . LEU A 1 83 ? -1.674 8.026 4.774 1.00 90.38 83 LEU A N 1
ATOM 695 C CA . LEU A 1 83 ? -1.090 9.266 4.251 1.00 90.38 83 LEU A CA 1
ATOM 696 C C . LEU A 1 83 ? 0.440 9.198 4.181 1.00 90.38 83 LEU A C 1
ATOM 698 O O . LEU A 1 83 ? 1.040 9.716 3.234 1.00 90.38 83 LEU A O 1
ATOM 702 N N . THR A 1 84 ? 1.073 8.544 5.154 1.00 87.62 84 THR A N 1
ATOM 703 C CA . THR A 1 84 ? 2.517 8.277 5.126 1.00 87.62 84 THR A CA 1
ATOM 704 C C . THR A 1 84 ? 2.863 7.352 3.960 1.00 87.62 84 THR A C 1
ATOM 706 O O . THR A 1 84 ? 3.725 7.691 3.149 1.00 87.62 84 THR A O 1
ATOM 709 N N . HIS A 1 85 ? 2.124 6.251 3.784 1.00 85.19 85 HIS A N 1
ATOM 710 C CA . HIS A 1 85 ? 2.320 5.345 2.648 1.00 85.19 85 HIS A CA 1
ATOM 711 C C . HIS A 1 85 ? 2.118 6.040 1.293 1.00 85.19 85 HIS A C 1
ATOM 713 O O . HIS A 1 85 ? 2.925 5.866 0.376 1.00 85.19 85 HIS A O 1
ATOM 719 N N . TRP A 1 86 ? 1.084 6.878 1.176 1.00 87.75 86 TRP A N 1
ATOM 720 C CA . TRP A 1 86 ? 0.851 7.700 -0.007 1.00 87.75 86 TRP A CA 1
ATOM 721 C C . TRP A 1 86 ? 2.073 8.558 -0.329 1.00 87.75 86 TRP A C 1
ATOM 723 O O . TRP A 1 86 ? 2.619 8.459 -1.424 1.00 87.75 86 TRP A O 1
ATOM 733 N N . ARG A 1 87 ? 2.544 9.349 0.639 1.00 84.75 87 ARG A N 1
ATOM 734 C CA . ARG A 1 87 ? 3.659 10.291 0.466 1.00 84.75 87 ARG A CA 1
ATOM 735 C C . ARG A 1 87 ? 4.979 9.607 0.115 1.00 84.75 87 ARG A C 1
ATOM 737 O O . ARG A 1 87 ? 5.766 10.152 -0.664 1.00 84.75 87 ARG A O 1
ATOM 744 N N . ASP A 1 88 ? 5.239 8.461 0.731 1.00 80.56 88 ASP A N 1
ATOM 745 C CA . ASP A 1 88 ? 6.549 7.826 0.662 1.00 80.56 88 ASP A CA 1
ATOM 746 C C . ASP A 1 88 ? 6.655 6.844 -0.504 1.00 80.56 88 ASP A C 1
ATOM 748 O O . ASP A 1 88 ? 7.729 6.747 -1.103 1.00 80.56 88 ASP A O 1
ATOM 752 N N . SER A 1 89 ? 5.555 6.174 -0.870 1.00 76.06 89 SER A N 1
ATOM 753 C CA . SER A 1 89 ? 5.571 5.050 -1.815 1.00 76.06 89 SER A CA 1
ATOM 754 C C . SER A 1 89 ? 4.704 5.233 -3.061 1.00 76.06 89 SER A C 1
ATOM 756 O O . SER A 1 89 ? 5.044 4.667 -4.098 1.00 76.06 89 SER A O 1
ATOM 758 N N . ILE A 1 90 ? 3.592 5.974 -2.988 1.00 79.50 90 ILE A N 1
ATOM 759 C CA . ILE A 1 90 ? 2.631 6.054 -4.103 1.00 79.50 90 ILE A CA 1
ATOM 760 C C . ILE A 1 90 ? 2.792 7.355 -4.878 1.00 79.50 90 ILE A C 1
ATOM 762 O O . ILE A 1 90 ? 2.936 7.316 -6.092 1.00 79.50 90 ILE A O 1
ATOM 766 N N . SER A 1 91 ? 2.821 8.499 -4.196 1.00 81.19 91 SER A N 1
ATOM 767 C CA . SER A 1 91 ? 2.726 9.839 -4.781 1.00 81.19 91 SER A CA 1
ATOM 768 C C . SER A 1 91 ? 3.985 10.288 -5.527 1.00 81.19 91 SER A C 1
ATOM 770 O O . SER A 1 91 ? 4.185 11.487 -5.699 1.00 81.19 91 SER A O 1
ATOM 772 N N . ARG A 1 92 ? 4.882 9.376 -5.902 1.00 78.44 92 ARG A N 1
ATOM 773 C CA . ARG A 1 92 ? 6.091 9.669 -6.674 1.00 78.44 92 ARG A CA 1
ATOM 774 C C . ARG A 1 92 ? 5.870 9.195 -8.100 1.00 78.44 92 ARG A C 1
ATOM 776 O O . ARG A 1 92 ? 5.466 8.052 -8.307 1.00 78.44 92 ARG A O 1
ATOM 783 N N . ASP A 1 93 ? 6.106 10.071 -9.066 1.00 72.75 93 ASP A N 1
ATOM 784 C CA . ASP A 1 93 ? 6.136 9.677 -10.471 1.00 72.75 93 ASP A CA 1
ATOM 785 C C . ASP A 1 93 ? 7.415 8.892 -10.817 1.00 72.75 93 ASP A C 1
ATOM 787 O O . ASP A 1 93 ? 8.301 8.710 -9.977 1.00 72.75 93 ASP A O 1
ATOM 791 N N . SER A 1 94 ? 7.533 8.433 -12.064 1.00 69.00 94 SER A N 1
ATOM 792 C CA . SER A 1 94 ? 8.689 7.667 -12.545 1.00 69.00 94 SER A CA 1
ATOM 793 C C . SER A 1 94 ? 10.003 8.455 -12.495 1.00 69.00 94 SER A C 1
ATOM 795 O O . SER A 1 94 ? 11.076 7.874 -12.628 1.00 69.00 94 SER A O 1
ATOM 797 N N . THR A 1 95 ? 9.932 9.776 -12.317 1.00 72.00 95 THR A N 1
ATOM 798 C CA . THR A 1 95 ? 11.082 10.676 -12.169 1.00 72.00 95 THR A CA 1
ATOM 799 C C . THR A 1 95 ? 11.380 11.016 -10.705 1.00 72.00 95 THR A C 1
ATOM 801 O O . THR A 1 95 ? 12.336 11.734 -10.416 1.00 72.00 95 THR A O 1
ATOM 804 N N . GLY A 1 96 ? 10.590 10.481 -9.768 1.00 70.00 96 GLY A N 1
ATOM 805 C CA . GLY A 1 96 ? 10.727 10.686 -8.329 1.00 70.00 96 GLY A CA 1
ATOM 806 C C . GLY A 1 96 ? 10.072 11.967 -7.804 1.00 70.00 96 GLY A C 1
ATOM 807 O O . GLY A 1 96 ? 10.156 12.228 -6.597 1.00 70.00 96 GLY A O 1
ATOM 808 N N . TRP A 1 97 ? 9.409 12.751 -8.663 1.00 71.19 97 TRP A N 1
ATOM 809 C CA . TRP A 1 97 ? 8.709 13.971 -8.266 1.00 71.19 97 TRP A CA 1
ATOM 810 C C . TRP A 1 97 ? 7.378 13.650 -7.596 1.00 71.19 97 TRP A C 1
ATOM 812 O O . TRP A 1 97 ? 6.680 12.702 -7.958 1.00 71.19 97 TRP A O 1
ATOM 822 N N . LYS A 1 98 ? 7.018 14.454 -6.589 1.00 78.75 98 LYS A N 1
ATOM 823 C CA . LYS A 1 98 ? 5.737 14.306 -5.901 1.00 78.75 98 LYS A CA 1
ATOM 824 C C . LYS A 1 98 ? 4.606 14.753 -6.820 1.00 78.75 98 LYS A C 1
ATOM 826 O O . LYS A 1 98 ? 4.550 15.922 -7.189 1.00 78.75 98 LYS A O 1
ATOM 831 N N . THR A 1 99 ? 3.689 13.847 -7.119 1.00 82.19 99 THR A N 1
ATOM 832 C CA . THR A 1 99 ? 2.448 14.140 -7.827 1.00 82.19 99 THR A CA 1
ATOM 833 C C . THR A 1 99 ? 1.258 14.073 -6.875 1.00 82.19 99 THR A C 1
ATOM 835 O O . THR A 1 99 ? 1.210 13.249 -5.962 1.00 82.19 99 THR A O 1
ATOM 838 N N . SER A 1 100 ? 0.285 14.956 -7.080 1.00 86.88 100 SER A N 1
ATOM 839 C CA . SER A 1 100 ? -0.993 14.936 -6.364 1.00 86.88 100 SER A CA 1
ATOM 840 C C . SER A 1 100 ? -1.994 13.940 -6.956 1.00 86.88 100 SER A C 1
ATOM 842 O O . SER A 1 100 ? -2.994 13.639 -6.306 1.00 86.88 100 SER A O 1
ATOM 844 N N . LYS A 1 101 ? -1.743 13.449 -8.177 1.00 91.56 101 LYS A N 1
ATOM 845 C CA . LYS A 1 101 ? -2.676 12.629 -8.955 1.00 91.56 101 LYS A CA 1
ATOM 846 C C . LYS A 1 101 ? -1.931 11.636 -9.852 1.00 91.56 101 LYS A C 1
ATOM 848 O O . LYS A 1 101 ? -0.955 12.007 -10.507 1.00 91.56 101 LYS A O 1
ATOM 853 N N . LEU A 1 102 ? -2.385 10.385 -9.905 1.00 93.38 102 LEU A N 1
ATOM 854 C CA . LEU A 1 102 ? -1.762 9.319 -10.705 1.00 93.38 102 LEU A CA 1
ATOM 855 C C . LEU A 1 102 ? -2.789 8.576 -11.544 1.00 93.38 102 LEU A C 1
ATOM 857 O O . LEU A 1 102 ? -3.727 8.015 -10.998 1.00 93.38 102 LEU A O 1
ATOM 861 N N . SER A 1 103 ? -2.588 8.517 -12.857 1.00 95.00 103 SER A N 1
ATOM 862 C CA . SER A 1 103 ? -3.372 7.629 -13.730 1.00 95.00 103 SER A CA 1
ATOM 863 C C . SER A 1 103 ? -2.947 6.160 -13.594 1.00 95.00 103 SER A C 1
ATOM 865 O O . SER A 1 103 ? -1.833 5.872 -13.146 1.00 95.00 103 SER A O 1
ATOM 867 N N . GLU A 1 104 ? -3.789 5.226 -14.060 1.00 95.75 104 GLU A N 1
ATOM 868 C CA . GLU A 1 104 ? -3.479 3.780 -14.076 1.00 95.75 104 GLU A CA 1
ATOM 869 C C . GLU A 1 104 ? -2.137 3.492 -14.775 1.00 95.75 104 GLU A C 1
ATOM 871 O O . GLU A 1 104 ? -1.298 2.761 -14.250 1.00 95.75 104 GLU A O 1
ATOM 876 N N . GLY A 1 105 ? -1.896 4.111 -15.936 1.00 94.69 105 GLY A N 1
ATOM 877 C CA . GLY A 1 105 ? -0.663 3.918 -16.703 1.00 94.69 105 GLY A CA 1
ATOM 878 C C . GLY A 1 105 ? 0.585 4.396 -15.959 1.00 94.69 105 GLY A C 1
ATOM 879 O O . GLY A 1 105 ? 1.572 3.665 -15.890 1.00 94.69 105 GLY A O 1
ATOM 880 N N . GLN A 1 106 ? 0.522 5.586 -15.351 1.00 93.19 106 GLN A N 1
ATOM 881 C CA . GLN A 1 106 ? 1.622 6.115 -14.539 1.00 93.19 106 GLN A CA 1
ATOM 882 C C . GLN A 1 106 ? 1.882 5.229 -13.324 1.00 93.19 106 GLN A C 1
ATOM 884 O O . GLN A 1 106 ? 3.027 4.894 -13.051 1.00 93.19 106 GLN A O 1
ATOM 889 N N . PHE A 1 107 ? 0.832 4.796 -12.623 1.00 93.31 107 PHE A N 1
ATOM 890 C CA . PHE A 1 107 ? 0.980 3.899 -11.484 1.00 93.31 107 PHE A CA 1
ATOM 891 C C . PHE A 1 107 ? 1.705 2.604 -11.871 1.00 93.31 107 PHE A C 1
ATOM 893 O O . PHE A 1 107 ? 2.667 2.224 -11.208 1.00 93.31 107 PHE A O 1
ATOM 900 N N . VAL A 1 108 ? 1.286 1.942 -12.956 1.00 94.38 108 VAL A N 1
ATOM 901 C CA . VAL A 1 108 ? 1.905 0.686 -13.414 1.00 94.38 108 VAL A CA 1
ATOM 902 C C . VAL A 1 108 ? 3.384 0.882 -13.763 1.00 94.38 108 VAL A C 1
ATOM 904 O O . VAL A 1 108 ? 4.204 0.046 -13.386 1.00 94.38 108 VAL A O 1
ATOM 907 N N . GLU A 1 109 ? 3.732 1.977 -14.442 1.00 92.38 109 GLU A N 1
ATOM 908 C CA . GLU A 1 109 ? 5.124 2.280 -14.792 1.00 92.38 109 GLU A CA 1
ATOM 909 C C . GLU A 1 109 ? 5.969 2.591 -13.550 1.00 92.38 109 GLU A C 1
ATOM 911 O O . GLU A 1 109 ? 7.052 2.032 -13.374 1.00 92.38 109 GLU A O 1
ATOM 916 N N . ASN A 1 110 ? 5.445 3.399 -12.625 1.00 90.69 110 ASN A N 1
ATOM 917 C CA . ASN A 1 110 ? 6.138 3.724 -11.378 1.00 90.69 110 ASN A CA 1
ATOM 918 C 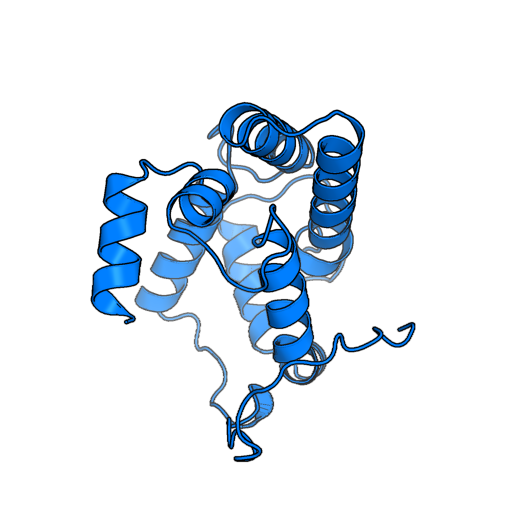C . ASN A 1 110 ? 6.402 2.463 -10.548 1.00 90.69 110 ASN A C 1
ATOM 920 O O . ASN A 1 110 ? 7.492 2.304 -10.006 1.00 90.69 110 ASN A O 1
ATOM 924 N N . GLN A 1 111 ? 5.437 1.536 -10.470 1.00 90.44 111 GLN A N 1
ATOM 925 C CA . GLN A 1 111 ? 5.637 0.254 -9.787 1.00 90.44 111 GLN A CA 1
ATOM 926 C C . GLN A 1 111 ? 6.735 -0.579 -10.457 1.00 90.44 111 GLN A C 1
ATOM 928 O O . GLN A 1 111 ? 7.501 -1.240 -9.761 1.00 90.44 111 GLN A O 1
ATOM 933 N N . LEU A 1 112 ? 6.853 -0.541 -11.787 1.00 93.00 112 LEU A N 1
ATOM 934 C CA . LEU A 1 112 ? 7.877 -1.302 -12.503 1.00 93.00 112 LEU A CA 1
ATOM 935 C C . LEU A 1 112 ? 9.278 -0.781 -12.174 1.00 93.00 112 LEU A C 1
ATOM 937 O O . LEU A 1 112 ? 10.178 -1.574 -11.892 1.00 93.00 112 LEU A O 1
ATOM 941 N N . VAL A 1 113 ? 9.440 0.544 -12.171 1.00 90.75 113 VAL A N 1
ATOM 942 C CA . VAL A 1 113 ? 10.691 1.210 -11.789 1.00 90.75 113 VAL A CA 1
ATOM 943 C C . VAL A 1 113 ? 11.011 0.935 -10.317 1.00 90.75 113 VAL A C 1
ATOM 945 O O . VAL A 1 113 ? 12.083 0.417 -10.013 1.00 90.75 113 VAL A O 1
ATOM 948 N N . ASN A 1 114 ? 10.062 1.189 -9.411 1.00 87.81 114 ASN A N 1
ATOM 949 C CA . ASN A 1 114 ? 10.268 1.045 -7.968 1.00 87.81 114 ASN A CA 1
ATOM 950 C C . ASN A 1 114 ? 10.594 -0.400 -7.568 1.00 87.81 114 ASN A C 1
ATOM 952 O O . ASN A 1 114 ? 11.542 -0.631 -6.827 1.00 87.81 114 ASN A O 1
ATOM 956 N N . MET A 1 115 ? 9.873 -1.400 -8.087 1.00 89.44 115 MET A N 1
ATOM 957 C CA . MET A 1 115 ? 10.121 -2.811 -7.745 1.00 89.44 115 MET A CA 1
ATOM 958 C C . MET A 1 115 ? 11.467 -3.347 -8.268 1.00 89.44 115 MET A C 1
ATOM 960 O O . MET A 1 115 ? 11.931 -4.398 -7.808 1.00 89.44 115 MET A O 1
ATOM 964 N N . ASN A 1 116 ? 12.091 -2.646 -9.219 1.00 92.25 116 ASN A N 1
ATOM 965 C CA . ASN A 1 116 ? 13.411 -2.964 -9.760 1.00 92.25 116 ASN A CA 1
ATOM 966 C C . ASN A 1 116 ? 14.545 -2.116 -9.174 1.00 92.25 116 ASN A C 1
ATOM 968 O O . ASN A 1 116 ? 15.709 -2.474 -9.372 1.00 92.25 116 ASN A O 1
ATOM 972 N N . ASP A 1 117 ? 14.230 -1.053 -8.433 1.00 90.00 117 ASP A N 1
ATOM 973 C CA . ASP A 1 117 ? 15.212 -0.245 -7.719 1.00 90.00 117 ASP A CA 1
ATOM 974 C C . ASP A 1 117 ? 15.856 -1.043 -6.574 1.00 90.00 117 ASP A C 1
ATOM 976 O O . ASP A 1 117 ? 15.178 -1.671 -5.758 1.00 90.00 117 ASP A O 1
ATOM 980 N N . ASN A 1 118 ? 17.187 -1.029 -6.500 1.00 90.12 118 ASN A N 1
ATOM 981 C CA . ASN A 1 118 ? 17.918 -1.825 -5.513 1.00 90.12 118 ASN A CA 1
ATOM 982 C C . ASN A 1 118 ? 17.682 -1.339 -4.082 1.00 90.12 118 ASN A C 1
ATOM 984 O O . ASN A 1 118 ? 17.605 -2.165 -3.176 1.00 90.12 118 ASN A O 1
ATOM 988 N N . HIS A 1 119 ? 17.537 -0.027 -3.871 1.00 87.94 119 HIS A N 1
ATOM 989 C CA . HIS A 1 119 ? 17.270 0.505 -2.539 1.00 87.94 119 HIS A CA 1
ATOM 990 C C . HIS A 1 119 ? 15.881 0.072 -2.054 1.00 87.94 119 HIS A C 1
ATOM 992 O O . HIS A 1 119 ? 15.748 -0.412 -0.930 1.00 87.94 119 HIS A O 1
ATOM 998 N N . PHE A 1 120 ? 14.863 0.163 -2.914 1.00 86.94 120 PHE A N 1
ATOM 999 C CA . PHE A 1 120 ? 13.535 -0.366 -2.618 1.00 86.94 120 PHE A CA 1
ATOM 1000 C C . PHE A 1 120 ? 13.572 -1.873 -2.360 1.00 86.94 120 PHE A C 1
ATOM 1002 O O . PHE A 1 120 ? 12.976 -2.340 -1.401 1.00 86.94 120 PHE A O 1
ATOM 1009 N N . ARG A 1 121 ? 14.302 -2.655 -3.161 1.00 90.38 121 ARG A N 1
ATOM 1010 C CA . ARG A 1 121 ? 14.392 -4.117 -2.990 1.00 90.38 121 ARG A CA 1
ATOM 1011 C C . ARG A 1 121 ? 15.092 -4.536 -1.693 1.00 90.38 121 ARG A C 1
ATOM 1013 O O . ARG A 1 121 ? 14.734 -5.574 -1.140 1.00 90.38 121 ARG A O 1
ATOM 1020 N N . GLU A 1 122 ? 16.051 -3.758 -1.194 1.00 89.94 122 GLU A N 1
ATOM 1021 C CA . GLU A 1 122 ? 16.646 -3.984 0.134 1.00 89.94 122 GLU A CA 1
ATOM 1022 C C . GLU A 1 122 ? 15.642 -3.690 1.261 1.00 89.94 122 GLU A C 1
ATOM 1024 O O . GLU A 1 122 ? 15.554 -4.463 2.213 1.00 89.94 122 GLU A O 1
ATOM 1029 N N . SER A 1 123 ? 14.839 -2.624 1.139 1.00 85.62 123 SER A N 1
ATOM 1030 C CA . SER A 1 123 ? 13.862 -2.206 2.161 1.00 85.62 123 SER A CA 1
ATOM 1031 C C . SER A 1 123 ? 12.448 -2.775 1.972 1.00 85.62 123 SER A C 1
ATOM 1033 O O . SER A 1 123 ? 11.539 -2.493 2.760 1.00 85.62 123 SER A O 1
ATOM 1035 N N . PHE A 1 124 ? 12.225 -3.585 0.934 1.00 84.31 124 PHE A N 1
ATOM 1036 C CA . PHE A 1 124 ? 10.888 -4.046 0.562 1.00 84.31 124 PHE A CA 1
ATOM 1037 C C . PHE A 1 124 ? 10.273 -4.942 1.637 1.00 84.31 124 PHE A C 1
ATOM 1039 O O . PHE A 1 124 ? 9.078 -4.848 1.898 1.00 84.31 124 PHE A O 1
ATOM 1046 N N . PHE A 1 125 ? 11.082 -5.764 2.312 1.00 83.56 125 PHE A N 1
ATOM 1047 C CA . PHE A 1 125 ? 10.603 -6.576 3.432 1.00 83.56 125 PHE A CA 1
ATOM 1048 C C . PHE A 1 125 ? 10.088 -5.707 4.588 1.00 83.56 125 PHE A C 1
ATOM 1050 O O . PHE A 1 125 ? 8.988 -5.938 5.080 1.00 83.56 125 PHE A O 1
ATOM 1057 N N . ASP A 1 126 ? 10.822 -4.657 4.961 1.00 83.69 126 ASP A N 1
ATOM 1058 C CA . ASP A 1 126 ? 10.398 -3.726 6.013 1.00 83.69 126 ASP A CA 1
ATOM 1059 C C . ASP A 1 126 ? 9.121 -2.975 5.611 1.00 83.69 126 ASP A C 1
ATOM 1061 O O . ASP A 1 126 ? 8.213 -2.787 6.422 1.00 83.69 126 ASP A O 1
ATOM 1065 N N . THR A 1 127 ? 9.008 -2.618 4.328 1.00 82.44 127 THR A N 1
ATOM 1066 C CA . THR A 1 127 ? 7.796 -2.012 3.757 1.00 82.44 127 THR A CA 1
ATOM 1067 C C . THR A 1 127 ? 6.595 -2.960 3.859 1.00 82.44 127 THR A C 1
ATOM 1069 O O . THR A 1 127 ? 5.498 -2.529 4.213 1.00 82.44 127 THR A O 1
ATOM 1072 N N . LEU A 1 128 ? 6.784 -4.258 3.591 1.00 83.50 128 LEU A N 1
ATOM 1073 C CA . LEU A 1 128 ? 5.736 -5.271 3.750 1.00 83.50 128 LEU A CA 1
ATOM 1074 C C . LEU A 1 128 ? 5.335 -5.455 5.218 1.00 83.50 128 LEU A C 1
ATOM 1076 O O . LEU A 1 128 ? 4.144 -5.546 5.497 1.00 83.50 128 LEU A O 1
ATOM 1080 N N . CYS A 1 129 ? 6.292 -5.453 6.149 1.00 84.75 129 CYS A N 1
ATOM 1081 C CA . CYS A 1 129 ? 6.011 -5.509 7.586 1.00 84.75 129 CYS A CA 1
ATOM 1082 C C . CYS A 1 129 ? 5.181 -4.305 8.046 1.00 84.75 129 CYS A C 1
ATOM 1084 O O . CYS A 1 129 ? 4.171 -4.477 8.722 1.00 84.75 129 CYS A O 1
ATOM 1086 N N . SER A 1 130 ? 5.555 -3.094 7.622 1.00 83.06 130 SER A N 1
ATOM 1087 C CA . SER A 1 130 ? 4.779 -1.885 7.918 1.00 83.06 130 SER A CA 1
ATOM 1088 C C . SER A 1 130 ? 3.367 -1.960 7.329 1.00 83.06 130 SER A C 1
ATOM 1090 O O . SER A 1 130 ? 2.401 -1.580 7.989 1.00 83.06 130 SER A O 1
ATOM 1092 N N . ARG A 1 131 ? 3.222 -2.509 6.117 1.00 83.19 131 ARG A N 1
ATOM 1093 C CA . ARG A 1 131 ? 1.909 -2.714 5.498 1.00 83.19 131 ARG A CA 1
ATOM 1094 C C . ARG A 1 131 ? 1.070 -3.750 6.241 1.00 83.19 131 ARG A C 1
ATOM 1096 O O . ARG A 1 131 ? -0.126 -3.537 6.378 1.00 83.19 131 ARG A O 1
ATOM 1103 N N . PHE A 1 132 ? 1.675 -4.833 6.724 1.00 87.62 132 PHE A N 1
ATOM 1104 C CA . PHE A 1 132 ? 0.990 -5.832 7.544 1.00 87.62 132 PHE A CA 1
ATOM 1105 C C . PHE A 1 132 ? 0.447 -5.198 8.828 1.00 87.62 132 PHE A C 1
ATOM 1107 O O . PHE A 1 132 ? -0.732 -5.335 9.122 1.00 87.62 132 PHE A O 1
ATOM 1114 N N . GLN A 1 133 ? 1.273 -4.419 9.531 1.00 85.44 133 GLN A N 1
ATOM 1115 C CA . GLN A 1 133 ? 0.867 -3.709 10.750 1.00 85.44 133 GLN A CA 1
ATOM 1116 C C . GLN A 1 133 ? -0.259 -2.696 10.509 1.00 85.44 133 GLN A C 1
ATOM 1118 O O . GLN A 1 133 ? -1.079 -2.477 11.385 1.00 85.44 133 GLN A O 1
ATOM 1123 N N . MET A 1 134 ? -0.312 -2.080 9.327 1.00 83.31 134 MET A N 1
ATOM 1124 C CA . MET A 1 134 ? -1.414 -1.190 8.940 1.00 83.31 134 MET A CA 1
ATOM 1125 C C . MET A 1 134 ? -2.719 -1.953 8.638 1.00 83.31 134 MET A C 1
ATOM 1127 O O . MET A 1 134 ? -3.793 -1.355 8.631 1.00 83.31 134 MET A O 1
ATOM 1131 N N . MET A 1 135 ? -2.635 -3.248 8.318 1.00 88.06 135 MET A N 1
ATOM 1132 C CA . MET A 1 135 ? -3.795 -4.105 8.052 1.00 88.06 135 MET A CA 1
ATOM 1133 C C . MET A 1 135 ? -4.322 -4.801 9.310 1.00 88.06 135 MET A C 1
ATOM 1135 O O . MET A 1 135 ? -5.498 -5.132 9.336 1.00 88.06 135 MET A O 1
ATOM 1139 N N . ASP A 1 136 ? -3.472 -5.021 10.309 1.00 90.31 136 ASP A N 1
ATOM 1140 C CA . ASP A 1 136 ? -3.821 -5.541 11.636 1.00 90.31 136 ASP A CA 1
ATOM 1141 C C . ASP A 1 136 ? -4.429 -4.405 12.478 1.00 90.31 136 ASP A C 1
ATOM 1143 O O . ASP A 1 136 ? -3.728 -3.625 13.125 1.00 90.31 136 ASP A O 1
ATOM 1147 N N . LEU A 1 137 ? -5.746 -4.241 12.370 1.00 87.62 137 LEU A N 1
ATOM 1148 C CA . LEU A 1 137 ? -6.473 -3.101 12.929 1.00 87.62 137 LEU A CA 1
ATOM 1149 C C . LEU A 1 137 ? -6.814 -3.306 14.405 1.00 87.62 137 LEU A C 1
ATOM 1151 O O . LEU A 1 137 ? -7.047 -2.323 15.110 1.00 87.62 137 LEU A O 1
ATOM 1155 N N . ASN A 1 138 ? -6.860 -4.556 14.871 1.00 86.88 138 ASN A N 1
ATOM 1156 C CA . ASN A 1 138 ? -7.088 -4.879 16.278 1.00 86.88 138 ASN A CA 1
ATOM 1157 C C . ASN A 1 138 ? -5.777 -5.093 17.073 1.00 86.88 138 ASN A C 1
ATOM 1159 O O . ASN A 1 138 ? -5.820 -5.150 18.306 1.00 86.88 138 ASN A O 1
ATOM 1163 N N . GLY A 1 139 ? -4.628 -5.168 16.393 1.00 85.44 139 GLY A N 1
ATOM 1164 C CA . GLY A 1 139 ? -3.304 -5.312 16.995 1.00 85.44 139 GLY A CA 1
ATOM 1165 C C . GLY A 1 139 ? -3.018 -6.706 17.558 1.00 85.44 139 GLY A C 1
ATOM 1166 O O . GLY A 1 139 ? -2.166 -6.836 18.446 1.00 85.44 139 GLY A O 1
ATOM 1167 N N . ASP A 1 140 ? -3.731 -7.741 17.105 1.00 88.62 140 ASP A N 1
ATOM 1168 C CA . ASP A 1 140 ? -3.564 -9.118 17.583 1.00 88.62 140 ASP A CA 1
ATOM 1169 C C . ASP A 1 140 ? -2.393 -9.861 16.909 1.00 88.62 140 ASP A C 1
ATOM 1171 O O . ASP A 1 140 ? -2.002 -10.954 17.343 1.00 88.62 140 ASP A O 1
ATOM 1175 N N . GLY A 1 141 ? -1.762 -9.233 15.912 1.00 87.94 141 GLY A N 1
ATOM 1176 C CA . GLY A 1 141 ? -0.627 -9.767 15.168 1.00 87.94 141 GLY A CA 1
ATOM 1177 C C . GLY A 1 141 ? -1.016 -10.691 14.015 1.00 87.94 141 GLY A C 1
ATOM 1178 O O . GLY A 1 141 ? -0.123 -11.302 13.414 1.00 87.94 141 GLY A O 1
ATOM 1179 N N . LEU A 1 142 ? -2.305 -10.814 13.701 1.00 90.25 142 LEU A N 1
ATOM 1180 C CA . LEU A 1 142 ? -2.856 -11.567 12.580 1.00 90.25 142 LEU A CA 1
ATOM 1181 C C . LEU A 1 142 ? -3.660 -10.625 11.671 1.00 90.25 142 LEU A C 1
ATOM 1183 O O . LEU A 1 142 ? -3.988 -9.506 12.028 1.00 90.25 142 LEU A O 1
ATOM 1187 N N . ILE A 1 143 ? -3.948 -11.073 10.448 1.00 90.56 143 ILE A N 1
ATOM 1188 C CA . ILE A 1 143 ? -4.904 -10.385 9.573 1.00 90.56 143 ILE A CA 1
ATOM 1189 C C . ILE A 1 143 ? -6.113 -11.298 9.438 1.00 90.56 143 ILE A C 1
ATOM 1191 O O . ILE A 1 143 ? -6.030 -12.371 8.832 1.00 90.56 143 ILE A O 1
ATOM 1195 N N . SER A 1 144 ? -7.237 -10.867 9.993 1.00 91.00 144 SER A N 1
ATOM 1196 C CA . SER A 1 144 ? -8.523 -11.544 9.859 1.00 91.00 144 SER A CA 1
ATOM 1197 C C . SER A 1 144 ? -9.161 -11.312 8.475 1.00 91.00 144 SER A C 1
ATOM 1199 O O . SER A 1 144 ? -8.819 -10.359 7.763 1.00 91.00 144 SER A O 1
ATOM 1201 N N . PRO A 1 145 ? -10.138 -12.147 8.061 1.00 91.19 145 PRO A N 1
ATOM 1202 C CA . PRO A 1 145 ? -10.891 -11.910 6.832 1.00 91.19 145 PRO A CA 1
ATOM 1203 C C . PRO A 1 145 ? -11.603 -10.555 6.798 1.00 91.19 145 PRO A C 1
ATOM 1205 O O . PRO A 1 145 ? -11.703 -9.975 5.714 1.00 91.19 145 PRO A O 1
ATOM 1208 N N . ASP A 1 146 ? -12.070 -10.061 7.948 1.00 91.00 146 ASP A N 1
ATOM 1209 C CA . ASP A 1 146 ? -12.740 -8.764 8.073 1.00 91.00 146 ASP A CA 1
ATOM 1210 C C . ASP A 1 146 ? -11.750 -7.606 7.912 1.00 91.00 146 ASP A C 1
ATOM 1212 O O . ASP A 1 146 ? -12.018 -6.686 7.145 1.00 91.00 146 ASP A O 1
ATOM 1216 N N . GLU A 1 147 ? -10.563 -7.684 8.512 1.00 91.19 147 GLU A N 1
ATOM 1217 C CA . GLU A 1 147 ? -9.502 -6.683 8.318 1.00 91.19 147 GLU A CA 1
ATOM 1218 C C . GLU A 1 147 ? -9.010 -6.631 6.870 1.00 91.19 147 GLU A C 1
ATOM 1220 O O . GLU A 1 147 ? -8.880 -5.559 6.271 1.00 91.19 147 GLU A O 1
ATOM 1225 N N . HIS A 1 148 ? -8.806 -7.796 6.256 1.00 90.44 148 HIS A N 1
ATOM 1226 C CA . HIS A 1 148 ? -8.459 -7.870 4.842 1.00 90.44 148 HIS A CA 1
ATOM 1227 C C . HIS A 1 148 ? -9.580 -7.295 3.954 1.00 90.44 148 HIS A C 1
ATOM 1229 O O . HIS A 1 148 ? -9.301 -6.545 3.015 1.00 90.44 148 HIS A O 1
ATOM 1235 N N . ALA A 1 149 ? -10.850 -7.583 4.262 1.00 89.44 149 ALA A N 1
ATOM 1236 C CA . ALA A 1 149 ? -11.997 -7.013 3.556 1.00 89.44 149 ALA A CA 1
ATOM 1237 C C . ALA A 1 149 ? -12.074 -5.485 3.713 1.00 89.44 149 ALA A C 1
ATOM 1239 O O . ALA A 1 149 ? -12.260 -4.781 2.718 1.00 89.44 149 ALA A O 1
ATOM 1240 N N . ALA A 1 150 ? -11.852 -4.973 4.926 1.00 89.25 150 ALA A N 1
ATOM 1241 C CA . ALA A 1 150 ? -11.866 -3.549 5.247 1.00 89.25 150 ALA A CA 1
ATOM 1242 C C . ALA A 1 150 ? -10.809 -2.764 4.459 1.00 89.25 150 ALA A C 1
ATOM 1244 O O . ALA A 1 150 ? -11.065 -1.636 4.034 1.00 89.25 150 ALA A O 1
ATOM 1245 N N . ILE A 1 151 ? -9.625 -3.350 4.262 1.00 84.19 151 ILE A N 1
ATOM 1246 C CA . ILE A 1 151 ? -8.501 -2.716 3.560 1.00 84.19 151 ILE A CA 1
ATOM 1247 C C . ILE A 1 151 ? -8.709 -2.708 2.045 1.00 84.19 151 ILE A C 1
ATOM 1249 O O . ILE A 1 151 ? -8.446 -1.697 1.395 1.00 84.19 151 ILE A O 1
ATOM 1253 N N . PHE A 1 152 ? -9.166 -3.825 1.474 1.00 82.50 152 PHE A N 1
ATOM 1254 C CA . PHE A 1 152 ? -9.339 -3.953 0.022 1.00 82.50 152 PHE A CA 1
ATOM 1255 C C . PHE A 1 152 ? -10.727 -3.548 -0.473 1.00 82.50 152 PHE A C 1
ATOM 1257 O O . PHE A 1 152 ? -10.971 -3.587 -1.677 1.00 82.50 152 PHE A O 1
ATOM 1264 N N . ASN A 1 153 ? -11.626 -3.163 0.436 1.00 80.25 153 ASN A N 1
ATOM 1265 C CA . ASN A 1 153 ? -13.012 -2.815 0.136 1.00 80.25 153 ASN A CA 1
ATOM 1266 C C . ASN A 1 153 ? -13.712 -3.903 -0.706 1.00 80.25 153 ASN A C 1
ATOM 1268 O O . ASN A 1 153 ? -14.405 -3.619 -1.684 1.00 80.25 153 ASN A O 1
ATOM 1272 N N . ILE A 1 154 ? -13.482 -5.167 -0.340 1.00 81.75 154 ILE A N 1
ATOM 1273 C CA . ILE A 1 154 ? -14.085 -6.341 -0.981 1.00 81.75 154 ILE A CA 1
ATOM 1274 C C . ILE A 1 154 ? -15.074 -7.017 -0.028 1.00 81.75 154 ILE A C 1
ATOM 1276 O O . ILE A 1 154 ? -14.892 -6.947 1.185 1.00 81.75 154 ILE A O 1
ATOM 1280 N N . PRO A 1 155 ? -16.082 -7.745 -0.539 1.00 83.25 155 PRO A N 1
ATOM 1281 C CA . PRO A 1 155 ? -16.9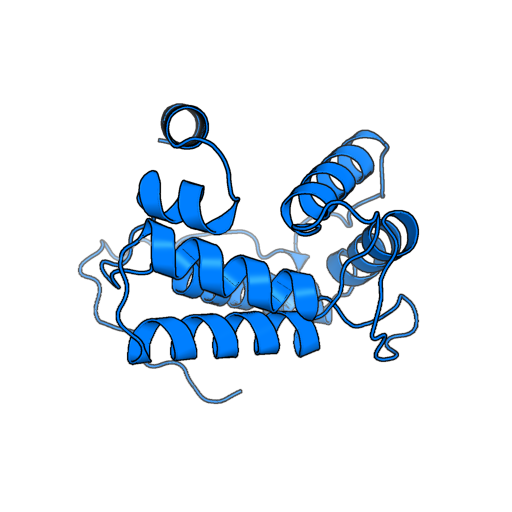22 -8.590 0.302 1.00 83.25 155 PRO A CA 1
ATOM 1282 C C . PRO A 1 155 ? -16.094 -9.599 1.115 1.00 83.25 155 PRO A C 1
ATOM 1284 O O . PRO A 1 155 ? -15.210 -10.265 0.564 1.00 83.25 155 PRO A O 1
ATOM 1287 N N . THR A 1 156 ? -16.430 -9.790 2.397 1.00 85.44 156 THR A N 1
ATOM 1288 C CA . THR A 1 156 ? -15.744 -10.745 3.292 1.00 85.44 156 THR A CA 1
ATOM 1289 C C . THR A 1 156 ? -15.718 -12.170 2.726 1.00 85.44 156 THR A C 1
ATOM 1291 O O . THR A 1 156 ? -14.750 -12.900 2.925 1.00 85.44 156 THR A O 1
ATOM 1294 N N . GLU A 1 157 ? -16.724 -12.574 1.943 1.00 86.00 157 GLU A N 1
ATOM 1295 C CA . GLU A 1 157 ? -16.737 -13.884 1.276 1.00 86.00 157 GLU A CA 1
ATOM 1296 C C . GLU A 1 157 ? -15.548 -14.067 0.315 1.00 86.00 157 GLU A C 1
ATOM 1298 O O . GLU A 1 157 ? -14.956 -15.144 0.243 1.00 86.00 157 GLU A O 1
ATOM 1303 N N . HIS A 1 158 ? -15.177 -13.019 -0.426 1.00 84.50 158 HIS A N 1
ATOM 1304 C CA . HIS A 1 158 ? -14.022 -13.059 -1.324 1.00 84.50 158 HIS A CA 1
ATOM 1305 C C . HIS A 1 158 ? -12.712 -13.053 -0.541 1.00 84.50 158 HIS A C 1
ATOM 1307 O O . HIS A 1 158 ? -11.788 -13.770 -0.912 1.00 84.50 158 HIS A O 1
ATOM 1313 N N . SER A 1 159 ? -12.667 -12.307 0.565 1.00 83.62 159 SER A N 1
ATOM 1314 C CA . SER A 1 159 ? -11.545 -12.314 1.504 1.00 83.62 159 SER A CA 1
ATOM 1315 C C . SER A 1 159 ? -11.282 -13.727 2.038 1.00 83.62 159 SER A C 1
ATOM 1317 O O . SER A 1 159 ? -10.188 -14.259 1.870 1.00 83.62 159 SER A O 1
ATOM 1319 N N . LYS A 1 160 ? -12.318 -14.399 2.554 1.00 82.44 160 LYS A N 1
ATOM 1320 C CA . LYS A 1 160 ? -12.225 -15.764 3.091 1.00 82.44 160 LYS A CA 1
ATOM 1321 C C . LYS A 1 160 ? -11.643 -16.761 2.084 1.00 82.44 160 LYS A C 1
ATOM 1323 O O . LYS A 1 160 ? -10.721 -17.495 2.423 1.00 82.44 160 LYS A O 1
ATOM 1328 N N . LYS A 1 161 ? -12.111 -16.725 0.830 1.00 85.06 161 LYS A N 1
ATOM 1329 C CA . LYS A 1 161 ? -11.604 -17.603 -0.242 1.00 85.06 161 LYS A CA 1
ATOM 1330 C C . LYS A 1 161 ? -10.102 -17.437 -0.491 1.00 85.06 161 LYS A C 1
ATOM 1332 O O . LYS A 1 161 ? -9.461 -18.397 -0.896 1.00 85.06 161 LYS A O 1
ATOM 1337 N N . ILE A 1 162 ? -9.539 -16.243 -0.284 1.00 81.81 162 ILE A N 1
ATOM 1338 C CA . ILE A 1 162 ? -8.093 -16.014 -0.424 1.00 81.81 162 ILE A CA 1
ATOM 1339 C C . ILE A 1 162 ? -7.325 -16.695 0.709 1.00 81.81 162 ILE A C 1
ATOM 1341 O O . ILE A 1 162 ? -6.325 -17.357 0.442 1.00 81.81 162 ILE A O 1
ATOM 1345 N N . PHE A 1 163 ? -7.803 -16.585 1.949 1.00 81.25 163 PHE A N 1
ATOM 1346 C CA . PHE A 1 163 ? -7.169 -17.257 3.085 1.00 81.25 163 PHE A CA 1
ATOM 1347 C C . PHE A 1 163 ? -7.252 -18.783 2.975 1.00 81.25 163 PHE A C 1
ATOM 1349 O O . PHE A 1 163 ? -6.259 -19.442 3.259 1.00 81.25 163 PHE A O 1
ATOM 1356 N N . ASP A 1 164 ? -8.354 -19.333 2.453 1.00 83.56 164 ASP A N 1
ATOM 1357 C CA . ASP A 1 164 ? -8.500 -20.778 2.200 1.00 83.56 164 ASP A CA 1
ATOM 1358 C C . ASP A 1 164 ? -7.483 -21.327 1.171 1.00 83.56 164 ASP A C 1
ATOM 1360 O O . ASP A 1 164 ? -7.256 -22.532 1.107 1.00 83.56 164 ASP A O 1
ATOM 1364 N N . ILE A 1 165 ? -6.88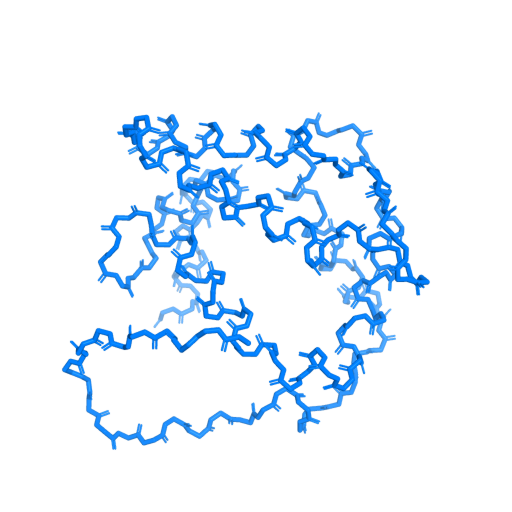9 -20.466 0.334 1.00 82.56 165 ILE A N 1
ATOM 1365 C CA . ILE A 1 165 ? -5.872 -20.851 -0.663 1.00 82.56 165 ILE A CA 1
ATOM 1366 C C . ILE A 1 165 ? -4.450 -20.772 -0.083 1.00 82.56 165 ILE A C 1
ATOM 1368 O O . ILE A 1 165 ? -3.549 -21.450 -0.578 1.00 82.56 165 ILE A O 1
ATOM 1372 N N . ILE A 1 166 ? -4.227 -19.894 0.900 1.00 72.88 166 ILE A N 1
ATOM 1373 C CA . ILE A 1 166 ? -2.892 -19.557 1.421 1.00 72.88 166 ILE A CA 1
ATOM 1374 C C . ILE A 1 166 ? -2.584 -20.297 2.739 1.00 72.88 166 ILE A C 1
ATOM 1376 O O . ILE A 1 166 ? -1.405 -20.473 3.052 1.00 72.88 166 ILE A O 1
ATOM 1380 N N . ALA A 1 167 ? -3.610 -20.718 3.488 1.00 53.06 167 ALA A N 1
ATOM 1381 C CA . ALA A 1 167 ? -3.505 -21.509 4.722 1.00 53.06 167 ALA A CA 1
ATOM 1382 C C . ALA A 1 167 ? -3.383 -23.017 4.448 1.00 53.06 167 ALA A C 1
ATOM 1384 O O . ALA A 1 167 ? -2.638 -23.679 5.207 1.00 53.06 167 ALA A O 1
#

Mean predicted aligned error: 7.43 Å

Organism: Lingula anatina (NCBI:txid7574)